Protein AF-A0A3R7EZ96-F1 (afdb_monomer_lite)

pLDDT: mean 84.97, std 5.57, range [68.88, 92.94]

Radius of gyration: 14.28 Å; chains: 1; bounding box: 37×23×36 Å

Structure (mmCIF, N/CA/C/O backbo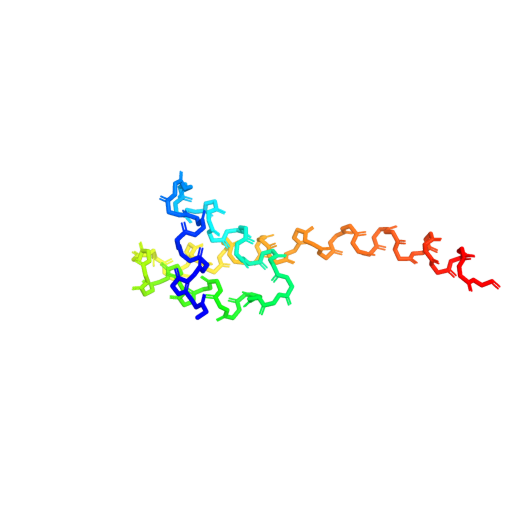ne):
data_AF-A0A3R7EZ96-F1
#
_entry.id   AF-A0A3R7EZ96-F1
#
loop_
_atom_site.group_PDB
_atom_site.id
_atom_site.type_symbol
_atom_site.label_atom_id
_atom_site.label_alt_id
_atom_site.label_comp_id
_atom_site.label_asym_id
_atom_site.label_entity_id
_atom_site.label_seq_id
_atom_site.pdbx_PDB_ins_code
_atom_site.Cartn_x
_atom_site.Cartn_y
_atom_site.Cartn_z
_atom_site.occupancy
_atom_site.B_iso_or_equiv
_atom_site.auth_seq_id
_atom_site.auth_comp_id
_atom_site.auth_asym_id
_atom_site.auth_atom_id
_atom_site.pdbx_PDB_model_num
ATOM 1 N N . MET A 1 1 ? 2.045 7.686 9.893 1.00 68.88 1 MET A N 1
ATOM 2 C CA . MET A 1 1 ? 2.038 7.114 8.526 1.00 68.88 1 MET A CA 1
ATOM 3 C C . MET A 1 1 ? 0.674 6.536 8.170 1.00 68.88 1 MET A C 1
ATOM 5 O O . MET A 1 1 ? 0.097 6.998 7.201 1.00 68.88 1 MET A O 1
ATOM 9 N N . ILE A 1 2 ? 0.125 5.607 8.962 1.00 72.31 2 ILE A N 1
ATOM 10 C CA . ILE A 1 2 ? -1.203 5.017 8.703 1.00 72.31 2 ILE A CA 1
ATOM 11 C C . ILE A 1 2 ? -2.305 6.084 8.631 1.00 72.31 2 ILE A C 1
ATOM 13 O O . ILE A 1 2 ? -3.035 6.122 7.652 1.00 72.31 2 ILE A O 1
ATOM 17 N N . GLU A 1 3 ? -2.366 7.020 9.583 1.00 75.69 3 GLU A N 1
ATOM 18 C CA . GLU A 1 3 ? -3.373 8.097 9.535 1.00 75.69 3 GLU A CA 1
ATOM 19 C C . GLU A 1 3 ? -3.259 9.008 8.311 1.00 75.69 3 GLU A C 1
ATOM 21 O O . GLU A 1 3 ? -4.260 9.483 7.791 1.00 75.69 3 GLU A O 1
ATOM 26 N N . PHE A 1 4 ? -2.039 9.234 7.821 1.00 81.12 4 PHE A N 1
ATOM 27 C CA . PHE A 1 4 ? -1.823 10.015 6.607 1.00 81.12 4 PHE A CA 1
ATOM 28 C C . PHE A 1 4 ? -2.377 9.285 5.378 1.00 81.12 4 PHE A C 1
ATOM 30 O O . PHE A 1 4 ? -3.049 9.898 4.557 1.00 81.12 4 PHE A O 1
ATOM 37 N N . ILE A 1 5 ? -2.163 7.969 5.292 1.00 76.06 5 ILE A N 1
ATOM 38 C CA . ILE A 1 5 ? -2.732 7.125 4.234 1.00 76.06 5 ILE A CA 1
ATOM 39 C C . ILE A 1 5 ? -4.261 7.125 4.322 1.00 76.06 5 ILE A C 1
ATOM 41 O O . ILE A 1 5 ? -4.929 7.361 3.322 1.00 76.06 5 ILE A O 1
ATOM 45 N N . VAL A 1 6 ? -4.821 6.927 5.516 1.00 74.50 6 VAL A N 1
ATOM 46 C CA . VAL A 1 6 ? -6.277 6.912 5.715 1.00 74.50 6 VAL A CA 1
ATOM 47 C C . VAL A 1 6 ? -6.904 8.247 5.314 1.00 74.50 6 VAL A C 1
ATOM 49 O O . VAL A 1 6 ? -7.905 8.238 4.609 1.00 74.50 6 VAL A O 1
ATOM 52 N N . ARG A 1 7 ? -6.280 9.381 5.658 1.00 82.69 7 ARG A N 1
ATOM 53 C CA . ARG A 1 7 ? -6.738 10.717 5.240 1.00 82.69 7 ARG A CA 1
ATOM 54 C C . ARG A 1 7 ? -6.734 10.916 3.726 1.00 82.69 7 ARG A C 1
ATOM 56 O O . ARG A 1 7 ? -7.628 11.564 3.197 1.00 82.69 7 ARG A O 1
ATOM 63 N N . ILE A 1 8 ? -5.749 10.365 3.015 1.00 82.88 8 ILE A N 1
ATOM 64 C CA . ILE A 1 8 ? -5.708 10.444 1.545 1.00 82.88 8 ILE A CA 1
ATOM 65 C C . ILE A 1 8 ? -6.900 9.699 0.928 1.00 82.88 8 ILE A C 1
ATOM 67 O O . ILE A 1 8 ? -7.473 10.163 -0.056 1.00 82.88 8 ILE A O 1
ATOM 71 N N . PHE A 1 9 ? -7.292 8.568 1.517 1.00 81.19 9 PHE A N 1
ATOM 72 C CA . PHE A 1 9 ? -8.362 7.708 1.006 1.00 81.19 9 PHE A CA 1
ATOM 73 C C . PHE A 1 9 ? -9.709 7.891 1.719 1.00 81.19 9 PHE A C 1
ATOM 75 O O . PHE A 1 9 ? -10.630 7.119 1.482 1.00 81.19 9 PHE A O 1
ATOM 82 N N . GLU A 1 10 ? -9.859 8.929 2.541 1.00 80.81 10 GLU A N 1
ATOM 83 C CA . GLU A 1 10 ? -11.077 9.191 3.322 1.00 80.81 10 GLU A CA 1
ATOM 84 C C . GLU A 1 10 ? -12.300 9.464 2.430 1.00 80.81 10 GLU A C 1
ATOM 86 O O . GLU A 1 10 ? -13.432 9.157 2.790 1.00 80.81 10 GLU A O 1
ATOM 91 N N . SER A 1 11 ? -12.068 9.988 1.223 1.00 84.88 11 SER A N 1
ATOM 92 C CA . SER A 1 11 ? -13.104 10.243 0.213 1.00 84.88 11 SER A CA 1
ATOM 93 C C . SER A 1 11 ? -13.400 9.044 -0.702 1.00 84.88 11 SER A C 1
ATOM 95 O O . SER A 1 11 ? -14.277 9.130 -1.564 1.00 84.88 11 SER A O 1
ATOM 97 N N . VAL A 1 12 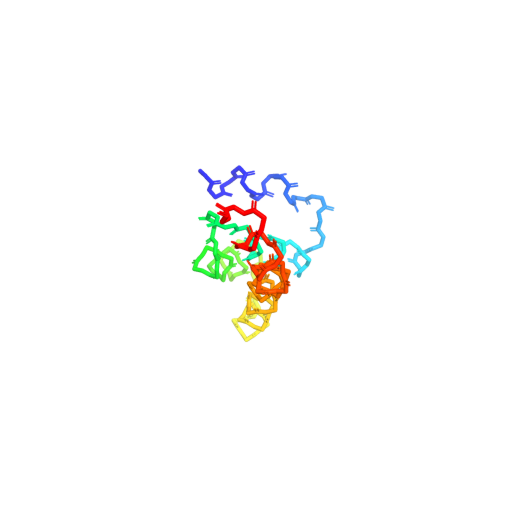? -12.683 7.928 -0.538 1.00 87.25 12 VAL A N 1
ATOM 98 C CA . VAL A 1 12 ? -12.778 6.740 -1.396 1.00 87.25 12 VAL A CA 1
ATOM 99 C C . VAL A 1 12 ? -13.549 5.631 -0.666 1.00 87.25 12 VAL A C 1
ATOM 101 O O . VAL A 1 12 ? -13.341 5.427 0.529 1.00 87.25 12 VAL A O 1
ATOM 104 N N . PRO A 1 13 ? -14.415 4.857 -1.350 1.00 87.12 13 PRO A N 1
ATOM 105 C CA . PRO A 1 13 ? -15.082 3.716 -0.730 1.00 87.12 13 PRO A CA 1
ATOM 106 C C . PRO A 1 13 ? -14.083 2.724 -0.120 1.00 87.12 13 PRO A C 1
ATOM 108 O O . PRO A 1 13 ? -13.118 2.338 -0.781 1.00 87.12 13 PRO A O 1
ATOM 111 N N . HIS A 1 14 ? -14.356 2.253 1.102 1.00 86.44 14 HIS A N 1
ATOM 112 C CA . HIS A 1 14 ? -13.461 1.377 1.872 1.00 86.44 14 HIS A CA 1
ATOM 113 C C . HIS A 1 14 ? -12.859 0.203 1.071 1.00 86.44 14 HIS A C 1
ATOM 115 O O . HIS A 1 14 ? -11.642 0.033 1.121 1.00 86.44 14 HIS A O 1
ATOM 121 N N . PRO A 1 15 ? -13.623 -0.555 0.251 1.00 85.75 15 PRO A N 1
ATOM 122 C CA . PRO A 1 15 ? -13.051 -1.659 -0.524 1.00 85.75 15 PRO A CA 1
ATOM 123 C C . PRO A 1 15 ? -12.027 -1.204 -1.572 1.00 85.75 15 PRO A C 1
ATOM 125 O O . PRO A 1 15 ? -11.012 -1.862 -1.791 1.00 85.75 15 PRO A O 1
ATOM 128 N N . VAL A 1 16 ? -12.288 -0.062 -2.214 1.00 85.75 16 VAL A N 1
ATOM 129 C CA . VAL A 1 16 ? -11.403 0.523 -3.229 1.00 85.75 16 VAL A CA 1
ATOM 130 C C . VAL A 1 16 ? -10.160 1.099 -2.557 1.00 85.75 16 VAL A C 1
ATOM 132 O O . VAL A 1 16 ? -9.051 0.888 -3.044 1.00 85.75 16 VAL A O 1
ATOM 135 N N . ALA A 1 17 ? -10.322 1.747 -1.402 1.00 87.38 17 ALA A N 1
ATOM 136 C CA . ALA A 1 17 ? -9.207 2.210 -0.587 1.00 87.38 17 ALA A CA 1
ATOM 137 C C . ALA A 1 17 ? -8.280 1.046 -0.199 1.00 87.38 17 ALA A C 1
ATOM 139 O O . ALA A 1 17 ? -7.071 1.156 -0.370 1.00 87.38 17 ALA A O 1
ATOM 140 N N . THR A 1 18 ? -8.819 -0.101 0.230 1.00 86.44 18 THR A N 1
ATOM 141 C CA . THR A 1 18 ? -8.012 -1.292 0.554 1.00 86.44 18 THR A CA 1
ATOM 142 C C . THR A 1 18 ? -7.200 -1.797 -0.641 1.00 86.44 18 THR A C 1
ATOM 144 O O . THR A 1 18 ? -6.014 -2.079 -0.479 1.00 86.44 18 THR A O 1
ATOM 147 N N . ILE A 1 19 ? -7.796 -1.863 -1.838 1.00 87.75 19 ILE A N 1
ATOM 148 C CA . ILE A 1 19 ? -7.091 -2.259 -3.071 1.00 87.75 19 ILE A CA 1
ATOM 149 C C . ILE A 1 19 ? -5.951 -1.280 -3.377 1.00 87.75 19 ILE A C 1
ATOM 151 O O . ILE A 1 19 ? -4.828 -1.705 -3.642 1.00 87.75 19 ILE A O 1
ATOM 155 N N . LEU A 1 20 ? -6.224 0.026 -3.328 1.00 86.75 20 LEU A N 1
ATOM 156 C CA . LEU A 1 20 ? -5.237 1.058 -3.650 1.00 86.75 20 LEU A CA 1
ATOM 157 C C . LEU A 1 20 ? -4.097 1.096 -2.628 1.00 86.75 20 LEU A C 1
ATOM 159 O O . LEU A 1 20 ? -2.938 1.199 -3.018 1.00 86.75 20 LEU A O 1
ATOM 163 N N . ILE A 1 21 ? -4.405 0.950 -1.337 1.00 85.75 21 ILE A N 1
ATOM 164 C CA . ILE A 1 21 ? -3.400 0.874 -0.270 1.00 85.75 21 ILE A CA 1
ATOM 165 C C . ILE A 1 21 ? -2.541 -0.386 -0.435 1.00 85.75 21 ILE A C 1
ATOM 167 O O . ILE A 1 21 ? -1.325 -0.306 -0.278 1.00 85.75 21 ILE A O 1
ATOM 171 N N . ALA A 1 22 ? -3.136 -1.525 -0.800 1.00 86.75 22 ALA A N 1
ATOM 172 C CA . ALA A 1 22 ? -2.397 -2.762 -1.056 1.00 86.75 22 ALA A CA 1
ATOM 173 C C . ALA A 1 22 ? -1.523 -2.697 -2.319 1.00 86.75 22 ALA A C 1
ATOM 175 O O . ALA A 1 22 ? -0.496 -3.369 -2.382 1.00 86.75 22 ALA A O 1
ATOM 176 N N . ALA A 1 23 ? -1.910 -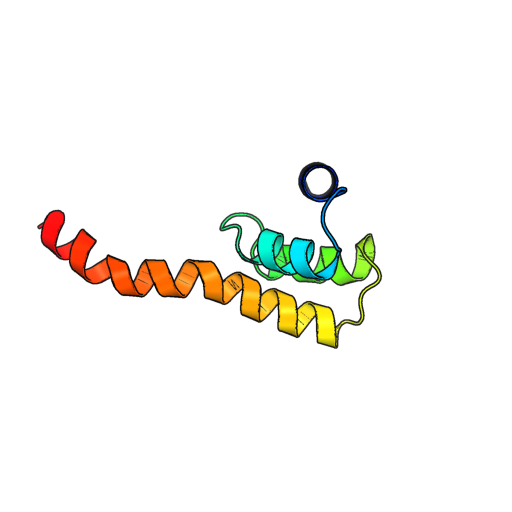1.887 -3.307 1.00 86.62 23 ALA A N 1
ATOM 177 C CA . ALA A 1 23 ? -1.139 -1.654 -4.526 1.00 86.62 23 ALA A CA 1
ATOM 178 C C . ALA A 1 23 ? 0.068 -0.721 -4.312 1.00 86.62 23 ALA A C 1
ATOM 180 O O . ALA A 1 23 ? 0.950 -0.652 -5.172 1.00 86.62 23 ALA A O 1
ATOM 181 N N . LEU A 1 24 ? 0.125 0.014 -3.192 1.00 84.69 24 LEU A N 1
ATOM 182 C CA . LEU A 1 24 ? 1.262 0.877 -2.887 1.00 84.69 24 LEU A CA 1
ATOM 183 C C . LEU A 1 24 ? 2.486 0.031 -2.495 1.00 84.69 24 LEU A C 1
ATOM 185 O O . LEU A 1 24 ? 2.404 -0.749 -1.542 1.00 84.69 24 LEU A O 1
ATOM 189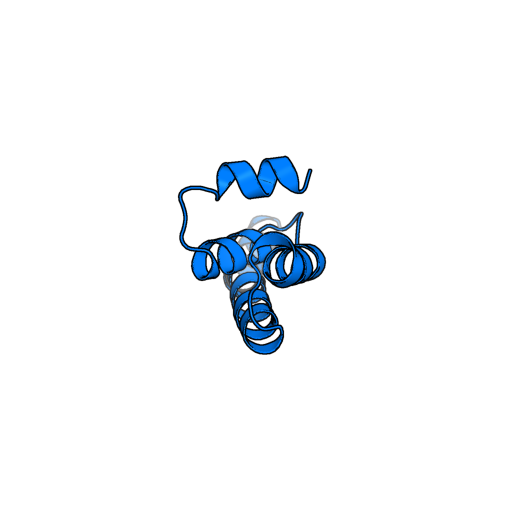 N N . PRO A 1 25 ? 3.660 0.268 -3.112 1.00 70.19 25 PRO A N 1
ATOM 190 C CA . PRO A 1 25 ? 4.878 -0.503 -2.845 1.00 70.19 25 PRO A CA 1
ATOM 191 C C . PRO A 1 25 ? 5.441 -0.293 -1.430 1.00 70.19 25 PRO A C 1
ATOM 193 O O . PRO A 1 25 ? 6.353 -0.997 -1.023 1.00 70.19 25 PRO A O 1
ATOM 196 N N . VAL A 1 26 ? 4.927 0.695 -0.687 1.00 69.75 26 VAL A N 1
ATOM 197 C CA . VAL A 1 26 ? 5.383 1.048 0.668 1.00 69.75 26 VAL A CA 1
ATOM 198 C C . VAL A 1 26 ? 4.508 0.421 1.758 1.00 69.75 26 VAL A C 1
ATOM 200 O O . VAL A 1 26 ? 5.008 0.087 2.828 1.00 69.75 26 VAL A O 1
ATOM 203 N N . ALA A 1 27 ? 3.197 0.307 1.524 1.00 70.88 27 ALA A N 1
ATOM 204 C CA . ALA A 1 27 ? 2.251 -0.187 2.527 1.00 70.88 27 ALA A CA 1
ATOM 205 C C . ALA A 1 27 ? 2.052 -1.708 2.435 1.00 70.88 27 ALA A C 1
ATOM 207 O O . ALA A 1 27 ? 1.887 -2.354 3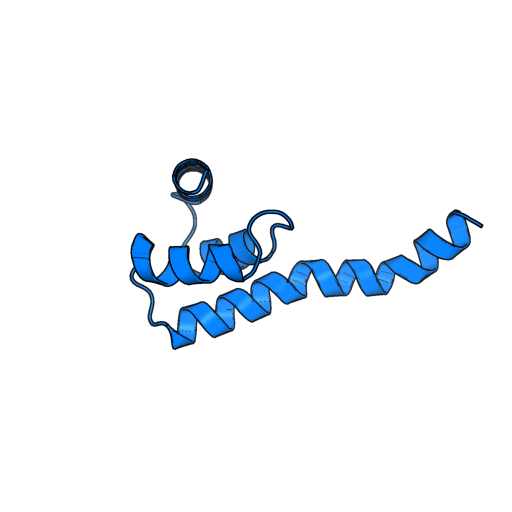.473 1.00 70.88 27 ALA A O 1
ATOM 208 N N . GLU A 1 28 ? 2.115 -2.261 1.215 1.00 74.00 28 GLU A N 1
ATOM 209 C CA . GLU A 1 28 ? 1.932 -3.682 0.902 1.00 74.00 28 GLU A CA 1
ATOM 210 C C . GLU A 1 28 ? 0.622 -4.290 1.469 1.00 74.00 28 GLU A C 1
ATOM 212 O O . GLU A 1 28 ? -0.184 -3.660 2.164 1.00 74.00 28 GLU A O 1
ATOM 217 N N . LEU A 1 29 ? 0.419 -5.586 1.220 1.00 79.56 29 LEU A N 1
ATOM 218 C CA . LEU A 1 29 ? -0.629 -6.416 1.837 1.00 79.56 29 LEU A CA 1
ATOM 219 C C . LEU A 1 29 ? -0.647 -6.325 3.373 1.00 79.56 29 LEU A C 1
ATOM 221 O O . LEU A 1 29 ? -1.698 -6.410 4.010 1.00 79.56 29 LEU A O 1
ATOM 225 N N . ARG A 1 30 ? 0.535 -6.146 3.967 1.00 84.25 30 ARG A N 1
ATOM 226 C CA . ARG A 1 30 ? 0.771 -6.177 5.414 1.00 84.25 30 ARG A CA 1
ATOM 227 C C . ARG A 1 30 ? 0.232 -4.936 6.117 1.00 84.25 30 ARG A C 1
ATOM 229 O O . ARG A 1 30 ? -0.123 -5.036 7.283 1.00 84.25 30 ARG A O 1
ATOM 236 N N . GLY A 1 31 ? 0.172 -3.794 5.431 1.00 85.06 31 GLY A N 1
ATOM 237 C CA . GLY A 1 31 ? -0.477 -2.577 5.919 1.00 85.06 31 GLY A CA 1
ATOM 238 C C . GLY A 1 31 ? -1.952 -2.508 5.528 1.00 85.06 31 GLY A C 1
ATOM 239 O O . GLY A 1 31 ? -2.784 -2.120 6.346 1.00 85.06 31 GLY A O 1
ATOM 240 N N . ALA A 1 32 ? -2.298 -2.940 4.312 1.00 86.38 32 ALA A N 1
ATOM 241 C CA . ALA A 1 32 ? -3.667 -2.862 3.807 1.00 86.38 32 ALA A CA 1
ATOM 242 C C . ALA A 1 32 ? -4.661 -3.729 4.597 1.00 86.38 32 ALA A C 1
ATOM 244 O O . ALA A 1 32 ? -5.751 -3.255 4.915 1.00 86.38 32 ALA A O 1
ATOM 245 N N . ILE A 1 33 ? -4.287 -4.965 4.959 1.00 88.06 33 ILE A N 1
ATOM 246 C CA . ILE A 1 33 ? -5.170 -5.875 5.708 1.00 88.06 33 ILE A CA 1
ATOM 247 C C . ILE A 1 33 ? -5.472 -5.337 7.120 1.00 88.06 33 ILE A C 1
ATOM 249 O O . ILE A 1 33 ? -6.652 -5.217 7.455 1.00 88.06 33 ILE A O 1
ATOM 253 N N . PRO A 1 34 ? -4.479 -4.955 7.954 1.00 88.31 34 PRO A N 1
ATOM 254 C CA . PRO A 1 34 ? -4.763 -4.366 9.260 1.00 88.31 34 PRO A CA 1
ATOM 255 C C . PRO A 1 34 ? -5.568 -3.070 9.176 1.00 88.31 34 PRO A C 1
ATOM 257 O O . PRO A 1 34 ? -6.433 -2.855 10.016 1.00 88.31 34 PRO A O 1
ATOM 260 N N . ILE A 1 35 ? -5.337 -2.220 8.170 1.00 87.62 35 ILE A N 1
ATOM 261 C CA . ILE A 1 35 ? -6.135 -0.998 7.989 1.00 87.62 35 ILE A CA 1
ATOM 262 C C . ILE A 1 35 ? -7.587 -1.358 7.654 1.00 87.62 35 ILE A C 1
ATOM 264 O O . ILE A 1 35 ? -8.507 -0.837 8.280 1.00 87.62 35 ILE A O 1
ATOM 268 N N . ALA A 1 36 ? -7.812 -2.297 6.736 1.00 88.44 36 ALA A N 1
ATOM 269 C CA . ALA A 1 36 ? -9.157 -2.735 6.383 1.00 88.44 36 ALA A CA 1
ATOM 270 C C . ALA A 1 36 ? -9.917 -3.335 7.580 1.00 88.44 36 ALA A C 1
ATOM 272 O O . ALA A 1 36 ? -11.091 -3.033 7.772 1.00 88.44 36 ALA A O 1
ATOM 273 N N . ILE A 1 37 ? -9.249 -4.133 8.417 1.00 91.06 37 ILE A N 1
ATOM 274 C CA . ILE A 1 37 ? -9.883 -4.779 9.576 1.00 91.06 37 ILE A CA 1
ATOM 275 C C . ILE A 1 37 ? -10.071 -3.790 10.734 1.00 91.06 37 ILE A C 1
ATOM 277 O O . ILE A 1 37 ? -11.178 -3.635 11.239 1.00 91.06 37 ILE A O 1
ATOM 281 N N . TYR A 1 38 ? -9.004 -3.112 11.167 1.00 88.50 38 TYR A N 1
ATOM 282 C CA . TYR A 1 38 ? -9.024 -2.309 12.395 1.00 88.50 38 TYR A CA 1
ATOM 283 C C . TYR A 1 38 ? -9.524 -0.877 12.195 1.00 88.50 38 TYR A C 1
ATOM 285 O O . TYR A 1 38 ? -10.065 -0.303 13.135 1.00 88.50 38 TYR A O 1
ATOM 293 N N . VAL A 1 39 ? -9.344 -0.289 11.008 1.00 87.19 39 VAL A N 1
ATOM 294 C CA . VAL A 1 39 ? -9.775 1.092 10.723 1.00 87.19 39 VAL A CA 1
ATOM 295 C C . VAL A 1 39 ? -11.111 1.098 9.990 1.00 87.19 39 VAL A C 1
ATOM 297 O O . VAL A 1 39 ? -11.999 1.863 10.348 1.00 87.19 39 VAL A O 1
ATOM 300 N N . TYR A 1 40 ? -11.269 0.239 8.980 1.00 85.81 40 TYR A N 1
ATOM 301 C CA . TYR A 1 40 ? -12.487 0.201 8.163 1.00 85.81 40 TYR A CA 1
ATOM 302 C C . TYR A 1 40 ? -13.532 -0.808 8.656 1.00 85.81 40 TYR A C 1
ATOM 304 O O . TYR A 1 40 ? -14.637 -0.841 8.120 1.00 85.81 40 TYR A O 1
ATOM 312 N N . GLY A 1 41 ? -13.210 -1.621 9.670 1.00 88.12 41 GLY A N 1
ATOM 313 C CA . GLY A 1 41 ? -14.141 -2.595 10.248 1.00 88.12 41 GLY A CA 1
ATOM 314 C C . GLY A 1 41 ? -14.586 -3.682 9.266 1.00 88.12 41 GLY A C 1
ATOM 315 O O . GLY A 1 41 ? -15.677 -4.230 9.411 1.00 88.12 41 GLY A O 1
ATOM 316 N N . MET A 1 42 ? -13.788 -3.960 8.233 1.00 88.88 42 MET A N 1
ATOM 317 C CA . MET A 1 42 ? -14.125 -4.940 7.204 1.00 88.88 42 MET A CA 1
ATOM 318 C C . MET A 1 42 ? -13.935 -6.369 7.707 1.00 88.88 42 MET A C 1
ATOM 320 O O . MET A 1 42 ? -13.044 -6.656 8.508 1.00 88.88 42 MET A O 1
ATOM 324 N N . ASP A 1 43 ? -14.745 -7.281 7.167 1.00 92.94 43 ASP A N 1
ATOM 325 C CA . ASP A 1 43 ? -14.581 -8.707 7.418 1.00 92.94 43 ASP A CA 1
ATOM 326 C C . ASP A 1 43 ? -13.175 -9.179 6.981 1.00 92.94 43 ASP A C 1
ATOM 328 O O . ASP A 1 43 ? -12.736 -8.831 5.873 1.00 92.94 43 ASP A O 1
ATOM 332 N N . PRO A 1 44 ? -12.458 -9.971 7.806 1.00 90.25 44 PRO A N 1
ATOM 333 C CA . PRO A 1 44 ? -11.100 -10.415 7.500 1.00 90.25 44 PRO A CA 1
ATOM 334 C C . PRO A 1 44 ? -10.969 -11.151 6.165 1.00 90.25 44 PRO A C 1
ATOM 336 O O . PRO A 1 44 ? -9.943 -11.019 5.493 1.00 90.25 44 PRO A O 1
ATOM 339 N N . TRP A 1 45 ? -11.996 -11.898 5.751 1.00 92.38 45 TRP A N 1
ATOM 340 C CA . TRP A 1 45 ? -11.987 -12.611 4.477 1.00 92.38 45 TRP A CA 1
ATOM 341 C C . TRP A 1 45 ? -12.027 -11.638 3.297 1.00 92.38 45 TRP A C 1
ATOM 343 O O . TRP A 1 45 ? -11.241 -11.752 2.353 1.00 92.38 45 TRP A O 1
ATOM 353 N N . MET A 1 46 ? -12.893 -10.627 3.382 1.00 89.56 46 MET A N 1
ATOM 354 C CA . MET A 1 46 ? -13.004 -9.587 2.360 1.00 89.56 46 MET A CA 1
ATOM 355 C C . MET A 1 46 ? -11.731 -8.734 2.294 1.00 89.56 46 MET A C 1
ATOM 357 O O . MET A 1 46 ? -11.225 -8.459 1.205 1.00 89.56 46 MET A O 1
ATOM 361 N N . ALA A 1 47 ? -11.177 -8.360 3.450 1.00 91.50 47 ALA A N 1
ATOM 362 C CA . ALA A 1 47 ? -9.918 -7.623 3.543 1.00 91.50 47 ALA A CA 1
ATOM 363 C C . ALA A 1 47 ? -8.753 -8.394 2.902 1.00 91.50 47 ALA A C 1
ATOM 365 O O . ALA A 1 47 ? -7.943 -7.804 2.185 1.00 91.50 47 ALA A O 1
ATOM 366 N N . TYR A 1 48 ? -8.692 -9.712 3.111 1.00 91.00 48 TYR A N 1
ATOM 367 C CA . TYR A 1 48 ? -7.684 -10.571 2.497 1.00 91.00 48 TYR A CA 1
ATOM 368 C C . TYR A 1 48 ? -7.814 -10.611 0.971 1.00 91.00 48 TYR A C 1
ATOM 370 O O . TYR A 1 48 ? -6.837 -10.341 0.273 1.00 91.00 48 TYR A O 1
ATOM 378 N N . ILE A 1 49 ? -9.013 -10.882 0.443 1.00 92.06 49 ILE A N 1
ATOM 379 C CA . ILE A 1 49 ? -9.244 -10.958 -1.010 1.00 92.06 49 ILE A CA 1
ATOM 380 C C . ILE A 1 49 ? -8.879 -9.633 -1.687 1.00 92.06 49 ILE A C 1
ATOM 382 O O . ILE A 1 49 ? -8.132 -9.620 -2.667 1.00 92.06 49 ILE A O 1
ATOM 386 N N . LEU A 1 50 ? -9.364 -8.512 -1.149 1.00 89.81 50 LEU A N 1
ATOM 387 C CA . LEU A 1 50 ? -9.094 -7.186 -1.707 1.00 89.81 50 LEU A CA 1
ATOM 388 C C . LEU A 1 50 ? -7.615 -6.808 -1.597 1.00 89.81 50 LEU A C 1
ATOM 390 O O . LEU A 1 50 ? -7.063 -6.237 -2.537 1.00 89.81 50 LEU A O 1
ATOM 394 N N . GLY A 1 51 ? -6.963 -7.162 -0.487 1.00 90.25 51 GLY A N 1
ATOM 395 C CA . GLY A 1 51 ? -5.531 -6.955 -0.304 1.00 90.25 51 GLY A CA 1
ATOM 396 C C . GLY A 1 51 ? -4.698 -7.739 -1.319 1.00 90.25 51 GLY A C 1
ATOM 397 O O . GLY A 1 51 ? -3.779 -7.185 -1.918 1.00 90.25 51 GLY A O 1
ATOM 398 N N . VAL A 1 52 ? -5.038 -9.008 -1.568 1.00 89.56 52 VAL A N 1
ATOM 399 C CA . VAL A 1 52 ? -4.337 -9.841 -2.559 1.00 89.56 52 VAL A CA 1
ATOM 400 C C . VAL A 1 52 ? -4.525 -9.276 -3.964 1.00 89.56 52 VAL A C 1
ATOM 402 O O . VAL A 1 52 ? -3.537 -9.090 -4.674 1.00 89.56 52 VAL A O 1
ATOM 405 N N . ILE A 1 53 ? -5.760 -8.938 -4.345 1.00 89.69 53 ILE A N 1
ATOM 406 C CA . ILE A 1 53 ? -6.060 -8.340 -5.655 1.00 89.69 53 ILE A CA 1
ATOM 407 C C . ILE A 1 53 ? -5.296 -7.023 -5.836 1.00 89.69 53 ILE A C 1
ATOM 409 O O . ILE A 1 53 ? -4.648 -6.826 -6.864 1.00 89.69 53 ILE A O 1
ATOM 413 N N . GLY A 1 54 ? -5.323 -6.146 -4.830 1.00 87.44 54 GLY A N 1
ATOM 414 C CA . GLY A 1 54 ? -4.605 -4.874 -4.869 1.00 87.44 54 GLY A CA 1
ATOM 415 C C . GLY A 1 54 ? -3.094 -5.046 -4.995 1.00 87.44 54 GLY A C 1
ATOM 416 O O . GLY A 1 54 ? -2.479 -4.365 -5.806 1.00 87.44 54 GLY A O 1
ATOM 417 N N . ASN A 1 55 ? -2.499 -6.010 -4.293 1.00 89.69 55 ASN A N 1
ATOM 418 C CA . ASN A 1 55 ? -1.065 -6.290 -4.388 1.00 89.69 55 ASN A CA 1
ATOM 419 C C . ASN A 1 55 ? -0.650 -6.928 -5.726 1.00 89.69 55 ASN A C 1
ATOM 421 O O . ASN A 1 55 ? 0.477 -6.736 -6.175 1.00 89.69 55 ASN A O 1
ATOM 425 N N . MET A 1 56 ? -1.531 -7.681 -6.391 1.00 86.38 56 MET A N 1
ATOM 426 C CA . MET A 1 56 ? -1.232 -8.225 -7.724 1.00 86.38 56 MET A CA 1
ATOM 427 C C . MET A 1 56 ? -1.261 -7.152 -8.819 1.00 86.38 56 MET A C 1
ATOM 429 O O . MET A 1 56 ? -0.564 -7.287 -9.826 1.00 86.38 56 MET A O 1
ATOM 433 N N . LEU A 1 57 ? -2.024 -6.076 -8.616 1.00 88.00 57 LEU A N 1
ATOM 434 C CA . LEU A 1 57 ? -2.173 -4.988 -9.579 1.00 88.00 57 LEU A CA 1
ATOM 435 C C . LEU A 1 57 ? -0.844 -4.314 -9.982 1.00 88.00 57 LEU A C 1
ATOM 437 O O . LEU A 1 57 ? -0.655 -4.127 -11.180 1.00 88.00 57 LEU A O 1
ATOM 441 N N . PRO A 1 58 ? 0.095 -3.975 -9.072 1.00 84.19 58 PRO A N 1
ATOM 442 C CA . PRO A 1 58 ? 1.411 -3.455 -9.451 1.00 84.19 58 PRO A CA 1
ATOM 443 C C . PRO A 1 58 ? 2.362 -4.537 -9.989 1.00 84.19 58 PRO A C 1
ATOM 445 O O . PRO A 1 58 ? 3.221 -4.236 -10.815 1.00 84.19 58 PRO A O 1
ATOM 448 N N . VAL A 1 59 ? 2.212 -5.798 -9.567 1.00 86.12 59 VAL A N 1
ATOM 449 C CA . VAL A 1 59 ? 3.098 -6.906 -9.974 1.00 86.12 59 VAL A CA 1
ATOM 450 C C . VAL A 1 59 ? 2.929 -7.256 -11.454 1.00 86.12 59 VAL A C 1
ATOM 452 O O . VAL A 1 59 ? 3.920 -7.503 -12.139 1.00 86.12 59 VAL A O 1
ATOM 455 N N . VAL A 1 60 ? 1.697 -7.252 -11.970 1.00 84.38 60 VAL A N 1
ATOM 456 C CA . VAL A 1 60 ? 1.422 -7.624 -13.369 1.00 84.38 60 VAL A CA 1
ATOM 457 C C . VAL A 1 60 ? 2.109 -6.678 -14.373 1.00 84.38 60 VAL A C 1
ATOM 459 O O . VAL A 1 60 ? 2.851 -7.178 -15.220 1.00 84.38 60 VAL A O 1
ATOM 462 N N . PRO A 1 61 ? 1.964 -5.338 -14.289 1.00 83.19 61 PRO A N 1
ATOM 463 C CA . PRO A 1 61 ? 2.710 -4.409 -15.132 1.00 83.19 61 PRO A CA 1
ATOM 464 C C . PRO A 1 61 ? 4.219 -4.564 -14.971 1.00 83.19 61 PRO A C 1
ATOM 466 O O . PRO A 1 61 ? 4.930 -4.589 -15.971 1.00 83.19 61 PRO A O 1
ATOM 469 N N . LEU A 1 62 ? 4.716 -4.708 -13.735 1.00 84.81 62 LEU A N 1
AT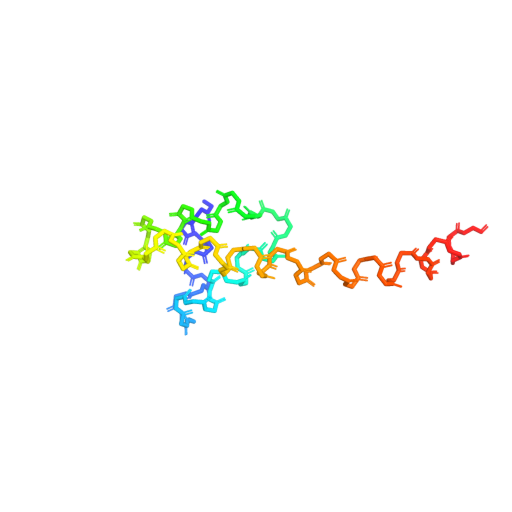OM 470 C CA . LEU A 1 62 ? 6.150 -4.863 -13.496 1.00 84.81 62 LEU A CA 1
ATOM 471 C C . LEU A 1 62 ? 6.717 -6.054 -14.266 1.00 84.81 62 LEU A C 1
ATOM 473 O O . LEU A 1 62 ? 7.729 -5.890 -14.934 1.00 84.81 62 LEU A O 1
ATOM 477 N N . LEU A 1 63 ? 6.052 -7.210 -14.236 1.00 85.12 63 LEU A N 1
ATOM 478 C CA . LEU A 1 63 ? 6.495 -8.399 -14.967 1.00 85.12 63 LEU A CA 1
ATOM 479 C C . LEU A 1 63 ? 6.373 -8.242 -16.487 1.00 85.12 63 LEU A C 1
ATOM 481 O O . LEU A 1 63 ? 7.281 -8.650 -17.207 1.00 85.12 63 LEU A O 1
ATOM 485 N N . LEU A 1 64 ? 5.293 -7.627 -16.978 1.00 85.88 64 LEU A N 1
ATOM 486 C CA . LEU A 1 64 ? 5.090 -7.407 -18.416 1.00 85.88 64 LEU A CA 1
ATOM 487 C C . LEU A 1 64 ? 6.122 -6.442 -19.015 1.00 85.88 64 LEU A C 1
ATOM 489 O O . LEU A 1 64 ? 6.567 -6.637 -20.143 1.00 85.88 64 LEU A O 1
ATOM 493 N N . PHE A 1 65 ? 6.512 -5.405 -18.274 1.00 85.31 65 PHE A N 1
ATOM 494 C CA . PHE A 1 65 ? 7.482 -4.412 -18.739 1.00 85.31 65 PHE A CA 1
ATOM 495 C C . PHE A 1 65 ? 8.927 -4.746 -18.356 1.00 85.31 65 PHE A C 1
ATOM 497 O O . PHE A 1 65 ? 9.841 -4.093 -18.862 1.00 85.31 65 PHE A O 1
ATOM 504 N N . LEU A 1 66 ? 9.159 -5.762 -17.516 1.00 85.94 66 LEU A N 1
ATOM 505 C CA . LEU A 1 66 ? 10.499 -6.133 -17.059 1.00 85.94 66 LEU A CA 1
ATOM 506 C C . LEU A 1 66 ? 11.423 -6.487 -18.225 1.00 85.94 66 LEU A C 1
ATOM 508 O O . LEU A 1 66 ? 12.558 -6.022 -18.264 1.00 85.94 66 LEU A O 1
ATOM 512 N N . GLU A 1 67 ? 10.935 -7.276 -19.185 1.00 83.75 67 GLU A N 1
ATOM 513 C CA . GLU A 1 67 ? 11.721 -7.696 -20.350 1.00 83.75 67 GLU A CA 1
ATOM 514 C C . GLU A 1 67 ? 12.073 -6.502 -21.248 1.00 83.75 67 GLU A C 1
ATOM 516 O O . GLU A 1 67 ? 13.234 -6.316 -21.612 1.00 83.75 67 GLU A O 1
ATOM 521 N N . SER A 1 68 ? 11.098 -5.634 -21.530 1.00 84.31 68 SER A N 1
ATOM 522 C CA . SER A 1 68 ? 11.301 -4.414 -22.321 1.00 84.31 68 SER A CA 1
ATOM 523 C C . SER A 1 68 ? 12.318 -3.471 -21.675 1.00 84.31 68 SER A C 1
ATOM 525 O O . SER A 1 68 ? 13.223 -2.980 -22.349 1.00 84.31 68 SER A O 1
ATOM 527 N N . VAL A 1 69 ? 12.208 -3.244 -20.362 1.00 86.94 69 VAL A N 1
ATOM 528 C CA . VAL A 1 69 ? 13.144 -2.394 -19.611 1.00 86.94 69 VAL A CA 1
ATOM 529 C C . VAL A 1 69 ? 14.528 -3.046 -19.525 1.00 86.94 69 VAL A C 1
ATOM 531 O O . VAL A 1 69 ? 15.534 -2.365 -19.712 1.00 86.94 69 VAL A O 1
ATOM 534 N N . SER A 1 70 ? 14.604 -4.361 -19.302 1.00 88.12 70 SER A N 1
ATOM 535 C CA . SER A 1 70 ? 15.876 -5.091 -19.236 1.00 88.12 70 SER A CA 1
ATOM 536 C C . SER A 1 70 ? 16.625 -5.094 -20.568 1.00 88.12 70 SER A C 1
ATOM 538 O O . SER A 1 70 ? 17.854 -5.056 -20.555 1.00 88.12 70 SER A O 1
ATOM 540 N N . ASN A 1 71 ? 15.917 -5.166 -21.696 1.00 88.00 71 ASN A N 1
ATOM 541 C CA . ASN A 1 71 ? 16.528 -5.092 -23.023 1.00 88.00 71 ASN A CA 1
ATOM 542 C C . ASN A 1 71 ? 16.959 -3.664 -23.374 1.00 88.00 71 ASN A C 1
ATOM 544 O O . ASN A 1 71 ? 17.957 -3.495 -24.060 1.00 88.00 71 ASN A O 1
ATOM 548 N N . TYR A 1 72 ? 16.243 -2.645 -22.888 1.00 90.62 72 TYR A N 1
ATOM 549 C CA . TYR A 1 72 ? 16.622 -1.242 -23.077 1.00 90.62 72 TYR A CA 1
ATOM 550 C C . TYR A 1 72 ? 17.881 -0.841 -22.287 1.00 90.62 72 TYR A C 1
ATOM 552 O O . TYR A 1 72 ? 18.626 0.032 -22.718 1.00 90.62 72 TYR A O 1
ATOM 560 N N . LEU A 1 73 ? 18.107 -1.453 -21.120 1.00 87.25 73 LEU A N 1
ATOM 561 C CA . LEU A 1 73 ? 19.247 -1.156 -20.241 1.00 87.25 73 LEU A CA 1
ATOM 562 C C . LEU A 1 73 ? 20.525 -1.956 -20.561 1.00 87.25 73 LEU A C 1
ATOM 564 O O . LEU A 1 73 ? 21.547 -1.718 -19.915 1.00 87.25 73 LEU A O 1
ATOM 568 N N . ARG A 1 74 ? 20.466 -2.917 -21.490 1.00 75.56 74 ARG A N 1
ATOM 569 C CA . ARG A 1 74 ? 21.616 -3.703 -21.970 1.00 75.56 74 ARG A CA 1
ATOM 570 C C . ARG A 1 74 ? 22.285 -3.031 -23.160 1.00 75.56 74 ARG A C 1
ATOM 572 O O . ARG A 1 74 ? 23.531 -3.109 -23.212 1.00 75.56 74 ARG A O 1
#

Sequence (74 aa):
MIEFIVRIFESVPHPVATILIAALPVAELRGAIPIAIYVYGMDPWMAYILGVIGNMLPVVPLLLFLESVSNYLR

Secondary structure (DSSP, 8-state):
-HHHHHHHTTTS-HHHHHHHHHHSTTTHHHHHHHIIIIIT---HHHHHHHHHHHHHHHHHHHHHHHHHHHHHT-

Foldseek 3Di:
DLVVLCVVCVVPPLLVSLLQLCLDPVCHLVNSQCCSCVVVVDDSVSSNVSSVNSVVVNVVVCVVCVVVVVVVVD